Protein AF-A0A3S3S6S5-F1 (afdb_monomer_lite)

Sequence (126 aa):
MTDMPATGPKQPSSILGLSTDELAGLSSDELTNNSVAIKMLLHYYRQLHDENSALKNDNNTLKTYVDAYERKKNNSTVGAVMLAVSNVSIGFGVNLLTSGTSWPGVASLVSGIALAVAGIAITFRR

Organism: NCBI:txid2499835

Secondary structure (DSSP, 8-state):
--PPPPPPPPP---SSSS-HHHHTT--HHHHTT-HHHHHHHHHHHHHHHHHHHHHHHHHHHHHHHHHHHHHHHHHHHHHHHHHHHHHHHHHHHHHHHHTT-HHHHHHHHHHHHHHHHHHHHHHH--

pLDDT: mean 76.36, std 17.59, range [38.47, 93.94]

Structure (mmCIF, N/CA/C/O backbone):
data_AF-A0A3S3S6S5-F1
#
_entry.id   AF-A0A3S3S6S5-F1
#
loop_
_atom_site.group_PDB
_atom_site.id
_atom_site.type_symbol
_atom_site.label_atom_id
_atom_site.label_alt_id
_atom_site.label_comp_id
_atom_site.label_asym_id
_atom_site.label_entity_id
_atom_site.label_seq_id
_atom_site.pdbx_PDB_ins_code
_atom_site.Cartn_x
_atom_site.Cartn_y
_atom_site.Cartn_z
_atom_site.occupancy
_atom_site.B_iso_or_equiv
_atom_site.auth_seq_id
_atom_site.auth_comp_id
_atom_site.auth_asym_id
_atom_site.auth_atom_id
_atom_site.pdbx_PDB_model_num
ATOM 1 N N . MET A 1 1 ? -18.237 54.338 27.184 1.00 42.19 1 MET A N 1
ATOM 2 C CA . MET A 1 1 ? -19.490 53.638 27.531 1.00 42.19 1 MET A CA 1
ATOM 3 C C . MET A 1 1 ? -19.878 52.815 26.320 1.00 42.19 1 MET A C 1
ATOM 5 O O . MET A 1 1 ? -20.390 53.362 25.359 1.00 42.19 1 MET A O 1
ATOM 9 N N . THR A 1 2 ? -19.462 51.553 26.303 1.00 42.12 2 THR A N 1
ATOM 10 C CA . THR A 1 2 ? -19.711 50.597 25.217 1.00 42.12 2 THR A CA 1
ATOM 11 C C . THR A 1 2 ? -20.706 49.573 25.735 1.00 42.12 2 THR A C 1
ATOM 13 O O . THR A 1 2 ? -20.342 48.745 26.569 1.00 42.12 2 THR A O 1
ATOM 16 N N . ASP A 1 3 ? -21.949 49.680 25.273 1.00 40.94 3 ASP A N 1
ATOM 17 C CA . ASP A 1 3 ? -23.019 48.726 25.546 1.00 40.94 3 ASP A CA 1
ATOM 18 C C . ASP A 1 3 ? -22.751 47.412 24.801 1.00 40.94 3 ASP A C 1
ATOM 20 O O . ASP A 1 3 ? -22.609 47.379 23.577 1.00 40.94 3 ASP A O 1
ATOM 24 N N . MET A 1 4 ? -22.660 46.319 25.558 1.00 52.34 4 MET A N 1
ATOM 25 C CA . MET A 1 4 ? -22.695 44.955 25.036 1.00 52.34 4 MET A CA 1
ATOM 26 C C . MET A 1 4 ? -24.154 44.561 24.747 1.00 52.34 4 MET A C 1
ATOM 28 O O . MET A 1 4 ? -25.012 44.783 25.603 1.00 52.34 4 MET A O 1
ATOM 32 N N . PRO A 1 5 ? -24.467 43.930 23.601 1.00 45.03 5 PRO A N 1
ATOM 33 C CA . PRO A 1 5 ? -25.793 43.376 23.369 1.00 45.03 5 PRO A CA 1
ATOM 34 C C . PRO A 1 5 ? -26.021 42.153 24.267 1.00 45.03 5 PRO A C 1
ATOM 36 O O . PRO A 1 5 ? -25.208 41.228 24.314 1.00 45.03 5 PRO A O 1
ATOM 39 N N . ALA A 1 6 ? -27.147 42.176 24.981 1.00 44.34 6 ALA A N 1
ATOM 40 C CA . ALA A 1 6 ? -27.618 41.117 25.858 1.00 44.34 6 ALA A CA 1
ATOM 41 C C . ALA A 1 6 ? -27.639 39.763 25.132 1.00 44.34 6 ALA A C 1
ATOM 43 O O . ALA A 1 6 ? -28.277 39.595 24.092 1.00 44.34 6 ALA A O 1
ATOM 44 N N . THR A 1 7 ? -26.937 38.788 25.703 1.00 46.16 7 THR A N 1
ATOM 45 C CA . THR A 1 7 ? -26.991 37.386 25.294 1.00 46.16 7 THR A CA 1
ATOM 46 C C . THR A 1 7 ? -28.434 36.891 25.385 1.00 46.16 7 THR A C 1
ATOM 48 O O . THR A 1 7 ? -29.018 36.899 26.470 1.00 46.16 7 THR A O 1
ATOM 51 N N . GLY A 1 8 ? -28.998 36.476 24.247 1.00 39.25 8 GLY A N 1
ATOM 52 C CA . GLY A 1 8 ? -30.326 35.869 24.156 1.00 39.25 8 GLY A CA 1
ATOM 53 C C . GLY A 1 8 ? -30.483 34.629 25.052 1.00 39.25 8 GLY A C 1
ATOM 54 O O . GLY A 1 8 ? -29.488 34.076 25.533 1.00 39.25 8 GLY A O 1
ATOM 55 N N . PRO A 1 9 ? -31.728 34.192 25.307 1.00 39.38 9 PRO A N 1
ATOM 56 C CA . PRO A 1 9 ? -32.017 33.138 26.270 1.00 39.38 9 PRO A CA 1
ATOM 57 C C . PRO A 1 9 ? -31.303 31.838 25.878 1.00 39.38 9 PRO A C 1
ATOM 59 O O . PRO A 1 9 ? -31.517 31.297 24.792 1.00 39.38 9 PRO A O 1
ATOM 62 N N . LYS A 1 10 ? -30.436 31.349 26.776 1.00 46.62 10 LYS A N 1
ATOM 63 C CA . LYS A 1 10 ? -29.796 30.032 26.680 1.00 46.62 10 LYS A CA 1
ATOM 64 C C . LYS A 1 10 ? -30.891 28.974 26.557 1.00 46.62 10 LYS A C 1
ATOM 66 O O . LYS A 1 10 ? -31.690 28.809 27.475 1.00 46.62 10 LYS A O 1
ATOM 71 N N . GLN A 1 11 ? -30.917 28.278 25.423 1.00 44.06 11 GLN A N 1
ATOM 72 C CA . GLN A 1 11 ? -31.763 27.105 25.228 1.00 44.06 11 GLN A CA 1
ATOM 73 C C . GLN A 1 11 ? -31.489 26.097 26.355 1.00 44.06 11 GLN A C 1
ATOM 75 O O . GLN A 1 11 ? -30.324 25.750 26.572 1.00 44.06 11 GLN A O 1
ATOM 80 N N . PRO A 1 12 ? -32.520 25.628 27.076 1.00 46.69 12 PRO A N 1
ATOM 81 C CA . PRO A 1 12 ? -32.344 24.594 28.078 1.00 46.69 12 PRO A CA 1
ATOM 82 C C . PRO A 1 12 ? -31.943 23.307 27.358 1.00 46.69 12 PRO A C 1
ATOM 84 O O . PRO A 1 12 ? -32.706 22.748 26.569 1.00 46.69 12 PRO A O 1
ATOM 87 N N . SER A 1 13 ? -30.714 22.856 27.595 1.00 47.41 13 SER A N 1
ATOM 88 C CA . SER A 1 13 ? -30.210 21.573 27.120 1.00 47.41 13 SER A CA 1
ATOM 89 C C . SER A 1 13 ? -30.976 20.457 27.827 1.00 47.41 13 SER A C 1
ATOM 91 O O . SER A 1 13 ? -30.622 20.032 28.925 1.00 47.41 13 SER A O 1
ATOM 93 N N . SER A 1 14 ? -32.072 20.033 27.205 1.00 38.47 14 SER A N 1
ATOM 94 C CA . SER A 1 14 ? -3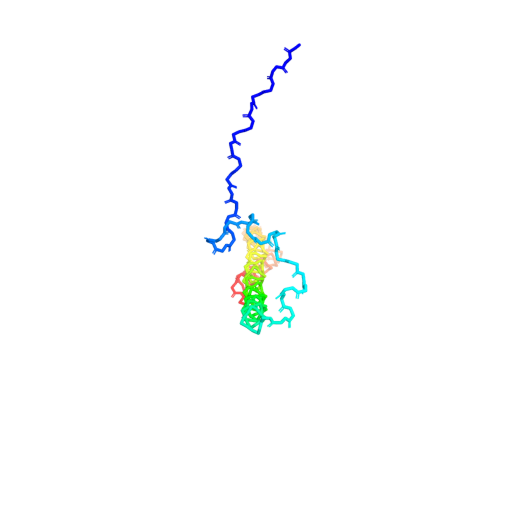2.884 18.903 27.633 1.00 38.47 14 SER A CA 1
ATOM 95 C C . SER A 1 14 ? -32.116 17.617 27.348 1.00 38.47 14 SER A C 1
ATOM 97 O O . SER A 1 14 ? -31.889 17.277 26.190 1.00 38.47 14 SER A O 1
ATOM 99 N N . ILE A 1 15 ? -31.679 16.922 28.398 1.00 51.94 15 ILE A N 1
ATOM 100 C CA . ILE A 1 15 ? -30.990 15.632 28.251 1.00 51.94 15 ILE A CA 1
ATOM 101 C C . ILE A 1 15 ? -31.975 14.454 28.331 1.00 51.94 15 ILE A C 1
ATOM 103 O O . ILE A 1 15 ? -31.625 13.365 27.895 1.00 51.94 15 ILE A O 1
ATOM 107 N N . LEU A 1 16 ? -33.222 14.646 28.791 1.00 56.38 16 LEU A N 1
ATOM 108 C CA . LEU A 1 16 ? -34.183 13.541 28.973 1.00 56.38 16 LEU A CA 1
ATOM 109 C C . LEU A 1 16 ? -35.674 13.918 28.823 1.00 56.38 16 LEU A C 1
ATOM 111 O O . LEU A 1 16 ? -36.534 13.187 29.304 1.00 56.38 16 LEU A O 1
ATOM 115 N N . GLY A 1 17 ? -36.034 15.063 28.229 1.00 46.94 17 GLY A N 1
ATOM 116 C CA . GLY A 1 17 ? -37.439 15.518 28.229 1.00 46.94 17 GLY A CA 1
ATOM 117 C C . GLY A 1 17 ? -37.972 15.910 29.618 1.00 46.94 17 GLY A C 1
ATOM 118 O O . GLY A 1 17 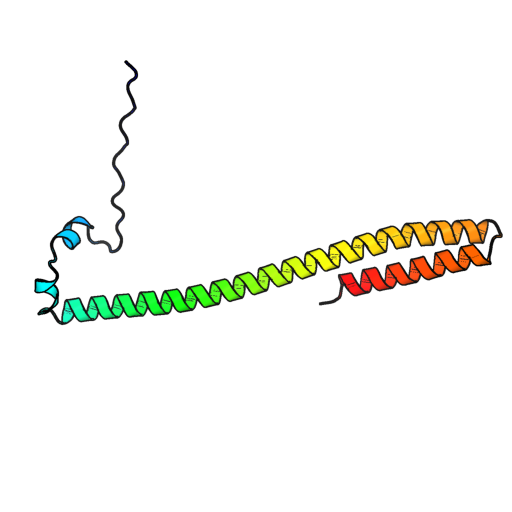? -39.120 16.322 29.743 1.00 46.94 17 GLY A O 1
ATOM 119 N N . LEU A 1 18 ? -37.118 15.842 30.640 1.00 55.12 18 LEU A N 1
ATOM 120 C CA . LEU A 1 18 ? -37.296 16.446 31.952 1.00 55.12 18 LEU A CA 1
ATOM 121 C C . LEU A 1 18 ? -36.339 17.632 32.054 1.00 55.12 18 LEU A C 1
ATOM 123 O O . LEU A 1 18 ? -35.179 17.558 31.629 1.00 55.12 18 LEU A O 1
ATOM 127 N N . SER A 1 19 ? -36.847 18.747 32.567 1.00 40.38 19 SER A N 1
ATOM 128 C CA . SER A 1 19 ? -36.064 19.945 32.851 1.00 40.38 19 SER A CA 1
ATOM 129 C C . SER A 1 19 ? -34.956 19.602 33.843 1.00 40.38 19 SER A C 1
ATOM 131 O O . SER A 1 19 ? -35.213 19.046 34.907 1.00 40.38 19 SER A O 1
ATOM 133 N N . THR A 1 20 ? -33.716 19.962 33.512 1.00 52.72 20 THR A N 1
ATOM 134 C CA . THR A 1 20 ? -32.531 19.792 34.370 1.00 52.72 20 THR A CA 1
ATOM 135 C C . THR A 1 20 ? -32.685 20.421 35.761 1.00 52.72 20 THR A C 1
ATOM 137 O O . THR A 1 20 ? -31.969 20.032 36.678 1.00 52.72 20 THR A O 1
ATOM 140 N N . ASP A 1 21 ? -33.648 21.331 35.932 1.00 48.00 21 ASP A N 1
ATOM 141 C CA . ASP A 1 21 ? -34.027 21.924 37.217 1.00 48.00 21 ASP A CA 1
ATOM 142 C C . ASP A 1 21 ? -34.706 20.932 38.188 1.00 48.00 21 ASP A C 1
ATOM 144 O O . ASP A 1 21 ? -34.595 21.113 39.397 1.00 48.00 21 ASP A O 1
ATOM 148 N N . GLU A 1 22 ? -35.339 19.848 37.714 1.00 51.31 22 GLU A N 1
ATOM 149 C CA . GLU A 1 22 ? -35.929 18.811 38.589 1.00 51.31 22 GLU A CA 1
ATOM 150 C C . GLU A 1 22 ? -34.900 17.780 39.085 1.00 51.31 22 GLU A C 1
ATOM 152 O O . GLU A 1 22 ? -35.086 17.177 40.141 1.00 51.31 22 GLU A O 1
ATOM 157 N N . LEU A 1 23 ? -33.784 17.587 38.371 1.00 50.47 23 LEU A N 1
ATOM 158 C CA . LEU A 1 23 ? -32.722 16.662 38.797 1.00 50.47 23 LEU A CA 1
ATOM 159 C C . LEU A 1 23 ? -31.802 17.250 39.874 1.00 50.47 23 LEU A C 1
ATOM 161 O O . LEU A 1 23 ? -31.161 16.494 40.600 1.00 50.47 23 LEU A O 1
ATOM 165 N N . ALA A 1 24 ? -31.747 18.578 40.008 1.00 50.69 24 ALA A N 1
ATOM 166 C CA . ALA A 1 24 ? -30.957 19.248 41.041 1.00 50.69 24 ALA A CA 1
ATOM 167 C C . ALA A 1 24 ? -31.541 19.083 42.462 1.00 50.69 24 ALA A C 1
ATOM 169 O O . ALA A 1 24 ? -30.859 19.396 43.437 1.00 50.69 24 ALA A O 1
ATOM 170 N N . GLY A 1 25 ? -32.783 18.592 42.583 1.00 47.16 25 GLY A N 1
ATOM 171 C CA . GLY A 1 25 ? -33.478 18.379 43.858 1.00 47.16 25 GLY A CA 1
ATOM 172 C C . GLY A 1 25 ? -33.343 16.976 44.465 1.00 47.16 25 GLY A C 1
ATOM 173 O O . GLY A 1 25 ? -33.699 16.799 45.624 1.00 47.16 25 GLY A O 1
ATOM 174 N N . LEU A 1 26 ? -32.827 15.985 43.728 1.00 53.44 26 LEU A N 1
ATOM 175 C CA . LEU A 1 26 ? -32.706 14.605 44.215 1.00 53.44 26 LEU A CA 1
ATOM 176 C C . LEU A 1 26 ? -31.408 14.426 45.014 1.00 53.44 26 LEU A C 1
ATOM 178 O O . LEU A 1 26 ? -30.326 14.267 44.448 1.00 53.44 26 LEU A O 1
ATOM 182 N N . SER A 1 27 ? -31.512 14.447 46.345 1.00 51.84 27 SER A N 1
ATOM 183 C CA . SER A 1 27 ? -30.386 14.110 47.224 1.00 51.84 27 SER A CA 1
ATOM 184 C C . SER A 1 27 ? -30.054 12.612 47.129 1.00 51.84 27 SER A C 1
ATOM 186 O O . SER A 1 27 ? -30.939 11.776 46.924 1.00 51.84 27 SER A O 1
ATOM 188 N N . SER A 1 28 ? -28.781 12.239 47.299 1.00 55.72 28 SER A N 1
ATOM 189 C CA . SER A 1 28 ? -28.328 10.837 47.240 1.00 55.72 28 SER A CA 1
ATOM 190 C C . SER A 1 28 ? -29.040 9.907 48.235 1.00 55.72 28 SER A C 1
ATOM 192 O O . SER A 1 28 ? -29.067 8.697 48.015 1.00 55.72 28 SER A O 1
ATOM 194 N N . ASP A 1 29 ? -29.638 10.465 49.293 1.00 56.00 29 ASP A N 1
ATOM 195 C CA . ASP A 1 29 ? -30.367 9.732 50.335 1.00 56.00 29 ASP A CA 1
ATOM 196 C C . ASP A 1 29 ? -31.817 9.374 49.953 1.00 56.00 29 ASP A C 1
ATOM 198 O O . ASP A 1 29 ? -32.369 8.416 50.490 1.00 56.00 29 ASP A O 1
ATOM 202 N N . GLU A 1 30 ? -32.444 10.063 48.992 1.00 54.78 30 GLU A N 1
ATOM 203 C CA . GLU A 1 30 ? -33.775 9.677 48.473 1.00 54.78 30 GLU A CA 1
ATOM 204 C C . GLU A 1 30 ? -33.689 8.558 47.422 1.00 54.78 30 GLU A C 1
ATOM 206 O O . GLU A 1 30 ? -34.646 7.815 47.183 1.00 54.78 30 GLU A O 1
ATOM 211 N N . LEU A 1 31 ? -32.512 8.399 46.817 1.00 56.50 31 LEU A N 1
ATOM 212 C CA . LEU A 1 31 ? -32.215 7.365 45.831 1.00 56.50 31 LEU A CA 1
ATOM 213 C C . LEU A 1 31 ? -31.985 5.989 46.466 1.00 56.50 31 LEU A C 1
ATOM 215 O O . LEU A 1 31 ? -32.371 4.988 45.869 1.00 56.50 31 LEU A O 1
ATOM 219 N N . THR A 1 32 ? -31.411 5.908 47.670 1.00 58.38 32 THR A N 1
ATOM 220 C CA . THR A 1 32 ? -31.045 4.635 48.329 1.00 58.38 32 THR A CA 1
ATOM 221 C C . THR A 1 32 ? -32.243 3.777 48.743 1.00 58.38 32 THR A C 1
ATOM 223 O O . THR A 1 32 ? -32.109 2.556 48.811 1.00 58.38 32 THR A O 1
ATOM 226 N N . ASN A 1 33 ? -33.425 4.371 48.938 1.00 60.44 33 ASN A N 1
ATOM 227 C CA . ASN A 1 33 ? -34.664 3.648 49.260 1.00 60.44 33 ASN A CA 1
ATOM 228 C C . ASN A 1 33 ? -35.626 3.476 48.069 1.00 60.44 33 ASN A C 1
ATOM 230 O O . ASN A 1 33 ? -36.674 2.845 48.214 1.00 60.44 33 ASN A O 1
ATOM 234 N N . ASN A 1 34 ? -35.288 3.987 46.880 1.00 65.44 34 ASN A N 1
ATOM 235 C CA . ASN A 1 34 ? -36.141 3.897 45.696 1.00 65.44 34 ASN A CA 1
ATOM 236 C C . ASN A 1 34 ? -35.557 2.916 44.669 1.00 65.44 34 ASN A C 1
ATOM 238 O O . ASN A 1 34 ? -34.806 3.280 43.761 1.00 65.44 34 ASN A O 1
ATOM 242 N N . SER A 1 35 ? -35.942 1.643 44.801 1.00 66.31 35 SER A N 1
ATOM 243 C CA . SER A 1 35 ? -35.466 0.555 43.934 1.00 66.31 35 SER A CA 1
ATOM 244 C C . SER A 1 35 ? -35.764 0.783 42.446 1.00 66.31 35 SER A C 1
ATOM 246 O O . SER A 1 35 ? -35.006 0.318 41.594 1.00 66.31 35 SER A O 1
ATOM 248 N N . VAL A 1 36 ? -36.826 1.527 42.118 1.00 76.50 36 VAL A N 1
ATOM 249 C CA . VAL A 1 36 ? -37.200 1.859 40.737 1.00 76.50 36 VAL A CA 1
ATOM 250 C C . VAL A 1 36 ? -36.230 2.885 40.155 1.00 76.50 36 VAL A C 1
ATOM 252 O O . VAL A 1 36 ? -35.721 2.677 39.054 1.00 76.50 36 VAL A O 1
ATOM 255 N N . ALA A 1 37 ? -35.907 3.942 40.905 1.00 72.00 37 ALA A N 1
ATOM 256 C CA . ALA A 1 37 ? -34.926 4.945 40.491 1.00 72.00 37 ALA A CA 1
ATOM 257 C C . ALA A 1 37 ? -33.518 4.338 40.347 1.00 72.00 37 ALA A C 1
ATOM 259 O O . ALA A 1 37 ? -32.847 4.576 39.342 1.00 72.00 37 ALA A O 1
ATOM 260 N N . ILE A 1 38 ? -33.110 3.469 41.282 1.00 75.56 38 ILE A N 1
ATOM 261 C CA . ILE A 1 38 ? -31.845 2.718 41.192 1.00 75.56 38 ILE A CA 1
ATOM 262 C C . ILE A 1 38 ? -31.827 1.836 39.938 1.00 75.56 38 ILE A C 1
ATOM 264 O O . ILE A 1 38 ? -30.837 1.824 39.209 1.00 75.56 38 ILE A O 1
ATOM 268 N N . LYS A 1 39 ? -32.915 1.113 39.642 1.00 77.44 39 LYS A N 1
ATOM 269 C CA . LYS A 1 39 ? -33.002 0.243 38.459 1.00 77.44 39 LYS A CA 1
ATOM 270 C C . LYS A 1 39 ? -32.948 1.036 37.152 1.00 77.44 39 LYS A C 1
ATOM 272 O O . LYS A 1 39 ? -32.303 0.585 36.208 1.00 77.44 39 LYS A O 1
ATOM 277 N N . MET A 1 40 ? -33.575 2.212 37.107 1.00 77.81 40 MET A N 1
ATOM 278 C CA . MET A 1 40 ? -33.493 3.129 35.966 1.00 77.81 40 MET A CA 1
ATOM 279 C C . MET A 1 40 ? -32.068 3.656 35.769 1.00 77.81 40 MET A C 1
ATOM 281 O O . MET A 1 40 ? -31.555 3.596 34.655 1.00 77.81 40 MET A O 1
ATOM 285 N N . LEU A 1 41 ? -31.386 4.086 36.836 1.00 79.00 41 LEU A N 1
ATOM 286 C CA . LEU A 1 41 ? -29.976 4.490 36.774 1.00 79.00 41 LEU A CA 1
ATOM 287 C C . LEU A 1 41 ? -29.065 3.352 36.309 1.00 79.00 41 LEU A C 1
ATOM 289 O O . LEU A 1 41 ? -28.181 3.571 35.484 1.00 79.00 41 LEU A O 1
ATOM 293 N N . LEU A 1 42 ? -29.295 2.129 36.791 1.00 80.81 42 LEU A N 1
ATOM 294 C CA . LEU A 1 42 ? -28.527 0.959 36.371 1.00 80.81 42 LEU A CA 1
ATOM 295 C C . LEU A 1 42 ? -28.756 0.634 34.890 1.00 80.81 42 LEU A C 1
ATOM 297 O O . LEU A 1 42 ? -27.817 0.266 34.184 1.00 80.81 42 LEU A O 1
ATOM 301 N N . HIS A 1 43 ? -29.998 0.776 34.419 1.00 82.06 43 HIS A N 1
ATOM 302 C CA . HIS A 1 43 ? -30.341 0.602 33.012 1.00 82.06 43 HIS A CA 1
ATOM 303 C C . HIS A 1 43 ? -29.638 1.648 32.143 1.00 82.06 43 HIS A C 1
ATOM 305 O O . HIS A 1 43 ? -28.992 1.269 31.171 1.00 82.06 43 HIS A O 1
ATOM 311 N N . TYR A 1 44 ? -29.658 2.924 32.541 1.00 78.88 44 TYR A N 1
ATOM 312 C CA . TYR A 1 44 ? -28.934 3.991 31.844 1.00 78.88 44 TYR A CA 1
ATOM 313 C C . TYR A 1 44 ? -27.424 3.783 31.849 1.00 78.88 44 TYR A C 1
ATOM 315 O O . TYR A 1 44 ? -26.782 3.953 30.818 1.00 78.88 44 TYR A O 1
ATOM 323 N N . TYR A 1 45 ? -26.843 3.379 32.980 1.00 83.25 45 TYR A N 1
ATOM 324 C CA . TYR A 1 45 ? -25.420 3.061 33.050 1.00 83.25 45 TYR A CA 1
ATOM 325 C C . TYR A 1 45 ? -25.058 1.935 32.078 1.00 83.25 45 TYR A C 1
ATOM 327 O O . TYR A 1 45 ? -24.073 2.035 31.349 1.00 83.25 45 TYR A O 1
ATOM 335 N N . ARG A 1 46 ? -25.875 0.877 32.031 1.00 82.81 46 ARG A N 1
ATOM 336 C CA . ARG A 1 46 ? -25.661 -0.245 31.116 1.00 82.81 46 ARG A CA 1
ATOM 337 C C . ARG A 1 46 ? -25.829 0.174 29.658 1.00 82.81 46 ARG A C 1
ATOM 339 O O . ARG A 1 46 ? -24.980 -0.168 28.847 1.00 82.81 46 ARG A O 1
ATOM 346 N N . GLN A 1 47 ? -26.845 0.977 29.352 1.00 86.50 47 GLN A N 1
ATOM 347 C CA . GLN A 1 47 ? -27.044 1.543 28.021 1.00 86.50 47 GLN A CA 1
ATOM 348 C C . GLN A 1 47 ? -25.839 2.391 27.590 1.00 86.50 47 GLN A C 1
ATOM 350 O O . GLN A 1 47 ? -25.277 2.148 26.529 1.00 86.50 47 GLN A O 1
ATOM 355 N N . LEU A 1 48 ? -25.376 3.319 28.431 1.00 83.38 48 LEU A N 1
ATOM 356 C CA . LEU A 1 48 ? -24.203 4.156 28.150 1.00 83.38 48 LEU A CA 1
ATOM 357 C C . LEU A 1 48 ? -22.916 3.337 28.001 1.00 83.38 48 LEU A C 1
ATOM 359 O O . LEU A 1 48 ? -22.027 3.705 27.230 1.00 83.38 48 LEU A O 1
ATOM 363 N N . HIS A 1 49 ? -22.784 2.244 28.748 1.00 90.06 49 HIS A N 1
ATOM 364 C CA . HIS A 1 49 ? -21.651 1.331 28.638 1.00 90.06 49 HIS A CA 1
ATOM 365 C C . HIS A 1 49 ? -21.678 0.548 27.314 1.00 90.06 49 HIS A C 1
ATOM 367 O O . HIS A 1 49 ? -20.645 0.412 26.646 1.00 90.06 49 HIS A O 1
ATOM 373 N N . ASP A 1 50 ? -22.850 0.059 26.920 1.00 88.12 50 ASP A N 1
ATOM 374 C CA . ASP A 1 50 ? -23.051 -0.672 25.671 1.00 88.12 50 ASP A CA 1
ATOM 375 C C . ASP A 1 50 ? -22.864 0.263 24.462 1.00 88.12 50 ASP A C 1
ATOM 377 O O . ASP A 1 50 ? -22.135 -0.077 23.529 1.00 88.12 50 ASP A O 1
ATOM 381 N N . GLU A 1 51 ? -23.388 1.491 24.525 1.00 86.19 51 GLU A N 1
ATOM 382 C CA . GLU A 1 51 ? -23.159 2.547 23.530 1.00 86.19 51 GLU A CA 1
ATOM 383 C C . GLU A 1 51 ? -21.678 2.929 23.431 1.00 86.19 51 GLU A C 1
ATOM 385 O O . GLU A 1 51 ? -21.140 3.013 22.330 1.00 86.19 51 GLU A O 1
ATOM 390 N N . ASN A 1 52 ? -20.967 3.089 24.554 1.00 81.75 52 ASN A N 1
ATOM 391 C CA . ASN A 1 52 ? -19.518 3.331 24.533 1.00 81.75 52 ASN A CA 1
ATOM 392 C C . ASN A 1 52 ? -18.742 2.179 23.884 1.00 81.75 52 ASN A C 1
ATOM 394 O O . ASN A 1 52 ? -17.738 2.407 23.205 1.00 81.75 52 ASN A O 1
ATOM 398 N N . SER A 1 53 ? -19.180 0.941 24.103 1.00 89.25 53 SER A N 1
ATOM 399 C CA . SER A 1 53 ? -18.558 -0.238 23.498 1.00 89.25 53 SER A CA 1
ATOM 400 C C . SER A 1 53 ? -18.802 -0.279 21.988 1.00 89.25 53 SER A C 1
ATOM 402 O O . SER A 1 53 ? -17.863 -0.527 21.229 1.00 89.25 53 SER A O 1
ATOM 404 N N . ALA A 1 54 ? -20.019 0.047 21.545 1.00 87.94 54 ALA A N 1
ATOM 405 C CA . ALA A 1 54 ? -20.356 0.195 20.132 1.00 87.94 54 ALA A CA 1
ATOM 406 C C . ALA A 1 54 ? -19.539 1.320 19.473 1.00 87.94 54 ALA A C 1
ATOM 408 O O . ALA A 1 54 ? -18.848 1.083 18.485 1.00 87.94 54 ALA A O 1
ATOM 409 N N . LEU A 1 55 ? -19.497 2.505 20.090 1.00 84.00 55 LEU A N 1
ATOM 410 C CA . LEU A 1 55 ? -18.723 3.658 19.619 1.00 84.00 55 LEU A CA 1
ATOM 411 C C . LEU A 1 55 ? -17.228 3.349 19.491 1.00 84.00 55 LEU A C 1
ATOM 413 O O . LEU A 1 55 ? -16.591 3.777 18.530 1.00 84.00 55 LEU A O 1
ATOM 417 N N . LYS A 1 56 ? -16.641 2.595 20.429 1.00 88.00 56 LYS A N 1
ATOM 418 C CA . LYS A 1 56 ? -15.240 2.151 20.322 1.00 88.00 56 LYS A CA 1
ATOM 419 C C . LYS A 1 56 ? -15.017 1.245 19.114 1.00 88.00 56 LYS A C 1
ATOM 421 O O . LYS A 1 56 ? -13.993 1.384 18.442 1.00 88.00 56 LYS A O 1
ATOM 426 N N . ASN A 1 57 ? -15.949 0.336 18.840 1.00 88.88 57 ASN A N 1
ATOM 427 C CA . ASN A 1 57 ? -15.867 -0.551 17.685 1.00 88.88 57 ASN A CA 1
ATOM 428 C C . ASN A 1 57 ? -15.998 0.223 16.365 1.00 88.88 57 ASN A C 1
ATOM 430 O O . ASN A 1 57 ? -15.205 0.020 15.441 1.00 88.88 57 ASN A O 1
ATOM 434 N N . ASP A 1 58 ? -16.926 1.176 16.308 1.00 85.44 58 ASP A N 1
ATOM 435 C CA . ASP A 1 58 ? -17.094 2.057 15.154 1.00 85.44 58 ASP A CA 1
ATOM 436 C C . ASP A 1 58 ? -15.829 2.879 14.916 1.00 85.44 58 ASP A C 1
ATOM 438 O O . ASP A 1 58 ? -15.317 2.933 13.801 1.00 85.44 58 ASP A O 1
ATOM 442 N N . ASN A 1 59 ? -15.237 3.441 15.970 1.00 80.19 59 ASN A N 1
ATOM 443 C CA . ASN A 1 59 ? -13.999 4.211 15.864 1.00 80.19 59 ASN A CA 1
ATOM 444 C C . ASN A 1 59 ? -12.828 3.352 15.351 1.00 80.19 59 ASN A C 1
ATOM 446 O O . ASN A 1 59 ? -12.055 3.793 14.502 1.00 80.19 59 ASN A O 1
ATOM 450 N N . ASN A 1 60 ? -12.714 2.101 15.810 1.00 88.38 60 ASN A N 1
ATOM 451 C CA . ASN A 1 60 ? -11.711 1.159 15.305 1.00 88.38 60 ASN A CA 1
ATOM 452 C C . ASN A 1 60 ? -11.927 0.823 13.818 1.00 88.38 60 ASN A C 1
ATOM 454 O O . ASN A 1 60 ? -10.981 0.756 13.028 1.00 88.38 60 ASN A O 1
ATOM 458 N N . THR A 1 61 ? -13.186 0.674 13.421 1.00 85.00 61 THR A N 1
ATOM 459 C CA . THR A 1 61 ? -13.580 0.437 12.032 1.00 85.00 61 THR A CA 1
ATOM 460 C C . THR A 1 61 ? -13.249 1.645 11.151 1.00 85.00 61 THR A C 1
ATOM 462 O O . THR A 1 61 ? -12.622 1.492 10.103 1.00 85.00 61 THR A O 1
ATOM 465 N N . LEU A 1 62 ? -13.577 2.862 11.597 1.00 82.94 62 LEU A N 1
ATOM 466 C CA . LEU A 1 62 ? -13.235 4.102 10.895 1.00 82.94 62 LEU A CA 1
ATOM 467 C C . LEU A 1 62 ? -11.721 4.272 10.748 1.00 82.94 62 LEU A C 1
ATOM 469 O O . LEU A 1 62 ? -11.259 4.598 9.657 1.00 82.94 62 LEU A O 1
ATOM 473 N N . LYS A 1 63 ? 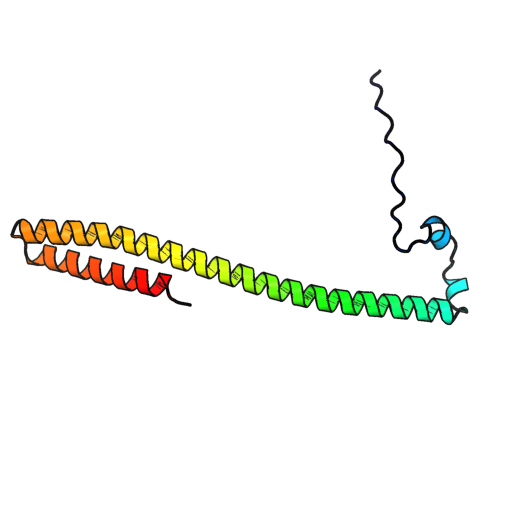-10.939 4.005 11.801 1.00 82.31 63 LYS A N 1
ATOM 474 C CA . LYS A 1 63 ? -9.470 4.025 11.723 1.00 82.31 63 LYS A CA 1
ATOM 475 C C . LYS A 1 63 ? -8.940 3.042 10.686 1.00 82.31 63 LYS A C 1
ATOM 477 O O . LYS A 1 63 ? -8.107 3.416 9.872 1.00 82.31 63 LYS A O 1
ATOM 482 N N . THR A 1 64 ? -9.487 1.828 10.648 1.00 82.94 64 THR A N 1
ATOM 483 C CA . THR A 1 64 ? -9.111 0.818 9.647 1.00 82.94 64 THR A CA 1
ATOM 484 C C . THR A 1 64 ? -9.377 1.310 8.222 1.00 82.94 64 THR A C 1
ATOM 486 O O . THR A 1 64 ? -8.545 1.113 7.334 1.00 82.94 64 THR A O 1
ATOM 489 N N . TYR A 1 65 ? -10.503 1.993 7.989 1.00 77.31 65 TYR A N 1
ATOM 490 C CA . TYR A 1 65 ? -10.784 2.597 6.688 1.00 77.31 65 TYR A CA 1
ATOM 491 C C . TYR A 1 65 ? -9.810 3.728 6.356 1.00 77.31 65 TYR A C 1
ATOM 493 O O . TYR A 1 65 ? -9.269 3.737 5.251 1.00 77.31 65 TYR A O 1
ATOM 501 N N . VAL A 1 66 ? -9.557 4.653 7.285 1.00 86.44 66 VAL A N 1
ATOM 502 C CA . VAL A 1 66 ? -8.614 5.766 7.079 1.00 86.44 66 VAL A CA 1
ATOM 503 C C . VAL A 1 66 ? -7.219 5.241 6.746 1.00 86.44 66 VAL A C 1
ATOM 505 O O . VAL A 1 66 ? -6.658 5.646 5.730 1.00 86.44 66 VAL A O 1
ATOM 508 N N . ASP A 1 67 ? -6.710 4.275 7.509 1.00 83.81 67 ASP A N 1
ATOM 509 C CA . ASP A 1 67 ? -5.399 3.665 7.274 1.00 83.81 67 ASP A CA 1
ATOM 510 C C . ASP A 1 67 ? -5.333 2.972 5.904 1.00 83.81 67 ASP A C 1
ATOM 512 O O . ASP A 1 67 ? -4.335 3.078 5.184 1.00 83.81 67 ASP A O 1
ATOM 516 N N . ALA A 1 68 ? -6.402 2.279 5.497 1.00 77.62 68 ALA A N 1
ATOM 517 C CA . ALA A 1 68 ? -6.487 1.661 4.176 1.00 77.62 68 ALA A CA 1
ATOM 518 C C . ALA A 1 68 ? -6.486 2.709 3.048 1.00 77.62 68 ALA A C 1
ATOM 520 O O . ALA A 1 68 ? -5.802 2.531 2.033 1.00 77.62 68 ALA A O 1
ATOM 521 N N . TYR A 1 69 ? -7.206 3.821 3.222 1.00 79.12 69 TYR A N 1
ATOM 522 C CA . TYR A 1 69 ? -7.200 4.939 2.276 1.00 79.12 69 TYR A CA 1
ATOM 523 C C . TYR A 1 69 ? -5.832 5.617 2.199 1.00 79.12 69 TYR A C 1
ATOM 525 O O . TYR A 1 69 ? -5.363 5.915 1.098 1.00 79.12 69 TYR A O 1
ATOM 533 N N . GLU A 1 70 ? -5.171 5.832 3.332 1.00 81.75 70 GLU A N 1
ATOM 534 C CA . GLU A 1 70 ? -3.854 6.461 3.394 1.00 81.75 70 GLU A CA 1
ATOM 535 C C . GLU A 1 70 ? -2.782 5.582 2.741 1.00 81.75 70 GLU A C 1
ATOM 537 O O . GLU A 1 70 ? -2.017 6.061 1.900 1.00 81.75 70 GLU A O 1
ATOM 542 N N . ARG A 1 71 ? -2.796 4.268 3.002 1.00 77.81 71 ARG A N 1
ATOM 543 C CA . ARG A 1 71 ? -1.938 3.300 2.297 1.00 77.81 71 ARG A CA 1
ATOM 544 C C . ARG A 1 71 ? -2.175 3.321 0.793 1.00 77.81 71 ARG A C 1
ATOM 546 O O . ARG A 1 71 ? -1.215 3.370 0.025 1.00 77.81 71 ARG A O 1
ATOM 553 N N . LYS A 1 72 ? -3.436 3.339 0.355 1.00 78.75 72 LYS A N 1
ATOM 554 C CA . LYS A 1 72 ? -3.780 3.395 -1.073 1.00 78.75 72 LYS A CA 1
ATOM 555 C C . LYS A 1 72 ? -3.305 4.698 -1.721 1.00 78.75 72 LYS A C 1
ATOM 557 O O . LYS A 1 72 ? -2.771 4.668 -2.830 1.00 78.75 72 LYS A O 1
ATOM 562 N N . LYS A 1 73 ? -3.446 5.830 -1.026 1.00 82.88 73 LYS A N 1
ATOM 563 C CA . LYS A 1 73 ? -2.956 7.139 -1.479 1.00 82.88 73 LYS A CA 1
ATOM 564 C C . LYS A 1 73 ? -1.431 7.151 -1.606 1.00 82.88 73 LYS A C 1
ATOM 566 O O . LYS A 1 73 ? -0.919 7.588 -2.638 1.00 82.88 73 LYS A O 1
ATOM 571 N N . ASN A 1 74 ? -0.709 6.640 -0.610 1.00 82.31 74 ASN A N 1
ATOM 572 C CA . ASN A 1 74 ? 0.751 6.563 -0.651 1.00 82.31 74 ASN A CA 1
ATOM 573 C C . ASN A 1 74 ? 1.241 5.635 -1.768 1.00 82.31 74 ASN A C 1
ATOM 575 O O . ASN A 1 74 ? 2.081 6.053 -2.563 1.00 82.31 74 ASN A O 1
ATOM 579 N N . ASN A 1 75 ? 0.667 4.437 -1.908 1.00 83.31 75 ASN A N 1
ATOM 580 C CA . ASN A 1 75 ? 1.013 3.507 -2.989 1.00 83.31 75 ASN A CA 1
ATOM 581 C C . ASN A 1 75 ? 0.771 4.128 -4.371 1.00 83.31 75 ASN A C 1
ATOM 583 O O . ASN A 1 75 ? 1.632 4.044 -5.246 1.00 83.31 75 ASN A O 1
ATOM 587 N N . SER A 1 76 ? -0.360 4.815 -4.556 1.00 87.31 76 SER A N 1
ATOM 588 C CA . SER A 1 76 ? -0.663 5.519 -5.806 1.00 87.31 76 SER A CA 1
ATOM 589 C C . SER A 1 76 ? 0.304 6.672 -6.081 1.00 87.31 76 SER A C 1
ATOM 591 O O . SER A 1 76 ? 0.650 6.911 -7.235 1.00 87.31 76 SER A O 1
ATOM 593 N N . THR A 1 77 ? 0.748 7.389 -5.047 1.00 88.50 77 THR A N 1
ATOM 594 C CA . THR A 1 77 ? 1.693 8.508 -5.190 1.00 88.50 77 THR A CA 1
ATOM 595 C C . THR A 1 77 ? 3.076 7.994 -5.584 1.00 88.50 77 THR A C 1
ATOM 597 O O . THR A 1 77 ? 3.668 8.483 -6.544 1.00 88.50 77 THR A O 1
ATOM 600 N N . VAL A 1 78 ? 3.569 6.958 -4.898 1.00 87.19 78 VAL A N 1
ATOM 601 C CA . VAL A 1 78 ? 4.842 6.296 -5.223 1.00 87.19 78 VAL A CA 1
ATOM 602 C C . VAL A 1 78 ? 4.806 5.714 -6.637 1.00 87.19 78 VAL A C 1
ATOM 604 O O . VAL A 1 78 ? 5.750 5.900 -7.404 1.00 87.19 78 VAL A O 1
ATOM 607 N N . GLY A 1 79 ? 3.700 5.067 -7.012 1.00 88.75 79 GLY A N 1
ATOM 608 C CA . GLY A 1 79 ? 3.508 4.529 -8.354 1.00 88.75 79 GLY A CA 1
ATOM 609 C C . GLY A 1 79 ? 3.507 5.605 -9.443 1.00 88.75 79 GLY A C 1
ATOM 610 O O . GLY A 1 79 ? 4.171 5.437 -10.465 1.00 88.75 79 GLY A O 1
ATOM 611 N N . ALA A 1 80 ? 2.845 6.741 -9.205 1.00 90.06 80 ALA A N 1
ATOM 612 C CA . ALA A 1 80 ? 2.843 7.873 -10.131 1.00 90.06 80 ALA A CA 1
ATOM 613 C C . ALA A 1 80 ? 4.244 8.480 -10.316 1.00 90.06 80 ALA A C 1
ATOM 615 O O . ALA A 1 80 ? 4.644 8.769 -11.444 1.00 90.06 80 ALA A O 1
ATOM 616 N N . VAL A 1 81 ? 5.017 8.623 -9.234 1.00 91.69 81 VAL A N 1
ATOM 617 C CA . VAL A 1 81 ? 6.409 9.099 -9.306 1.00 91.69 81 VAL A CA 1
ATOM 618 C C . VAL A 1 81 ? 7.279 8.118 -10.093 1.00 91.69 81 VAL A C 1
ATOM 620 O O . VAL A 1 81 ? 8.017 8.541 -10.981 1.00 91.69 81 VAL A O 1
ATOM 623 N N . MET A 1 82 ? 7.163 6.811 -9.836 1.00 90.62 82 MET A N 1
ATOM 624 C CA . MET A 1 82 ? 7.891 5.796 -10.609 1.00 90.62 82 MET A CA 1
ATOM 625 C C . MET A 1 82 ? 7.545 5.839 -12.099 1.00 90.62 82 MET A C 1
ATOM 627 O O . MET A 1 82 ? 8.447 5.763 -12.932 1.00 90.62 82 MET A O 1
ATOM 631 N N . LEU A 1 83 ? 6.267 6.008 -12.446 1.00 92.50 83 LEU A N 1
ATOM 632 C CA . LEU A 1 83 ? 5.825 6.151 -13.835 1.00 92.50 83 LEU A CA 1
ATOM 633 C C . LEU A 1 83 ? 6.382 7.419 -14.495 1.00 92.50 83 LEU A C 1
ATOM 635 O O . LEU A 1 83 ? 6.811 7.373 -15.647 1.00 92.50 83 LEU A O 1
ATOM 639 N N . ALA A 1 84 ? 6.433 8.537 -13.770 1.00 93.88 84 ALA A N 1
ATOM 640 C CA . ALA A 1 84 ? 7.025 9.770 -14.280 1.00 93.88 84 ALA A CA 1
ATOM 641 C C . ALA A 1 84 ? 8.524 9.597 -14.584 1.00 93.88 84 ALA A C 1
ATOM 643 O O . ALA A 1 84 ? 8.976 9.937 -15.678 1.00 93.88 84 ALA A O 1
ATOM 644 N N . VAL A 1 85 ? 9.284 9.007 -13.655 1.00 92.81 85 VAL A N 1
ATOM 645 C CA . VAL A 1 85 ? 10.721 8.729 -13.842 1.00 92.81 85 VAL A CA 1
ATOM 646 C C . VAL A 1 85 ? 10.946 7.725 -14.975 1.00 92.81 85 VAL A C 1
ATOM 648 O O . VAL A 1 85 ? 11.856 7.897 -15.788 1.00 92.81 85 VAL A O 1
ATOM 651 N N . SER A 1 86 ? 10.091 6.707 -15.072 1.00 93.56 86 SER A N 1
ATOM 652 C CA . SER A 1 86 ? 10.113 5.727 -16.155 1.00 93.56 86 SER A CA 1
ATOM 653 C C . SER A 1 86 ? 9.987 6.390 -17.527 1.00 93.56 86 SER A C 1
ATOM 655 O O . SER A 1 86 ? 10.832 6.156 -18.387 1.00 93.56 86 SER A O 1
ATOM 657 N N . ASN A 1 87 ? 9.003 7.274 -17.718 1.00 92.94 87 ASN A N 1
ATOM 658 C CA . ASN A 1 87 ? 8.795 7.959 -18.997 1.00 92.94 87 ASN A CA 1
ATOM 659 C C . ASN A 1 87 ? 10.014 8.788 -19.419 1.00 92.94 87 ASN A C 1
ATOM 661 O O . ASN A 1 87 ? 10.398 8.767 -20.589 1.00 92.94 87 ASN A O 1
ATOM 665 N N . VAL A 1 88 ? 10.657 9.473 -18.469 1.00 92.94 88 VAL A N 1
ATOM 666 C CA . VAL A 1 88 ? 11.899 10.218 -18.726 1.00 92.94 88 VAL A CA 1
ATOM 667 C C . VAL A 1 88 ? 13.013 9.268 -19.174 1.00 92.94 88 VAL A C 1
ATOM 669 O O . VAL A 1 88 ? 13.663 9.504 -20.191 1.00 92.94 88 VAL A O 1
ATOM 672 N N . SER A 1 89 ? 13.209 8.164 -18.455 1.00 92.00 89 SER A N 1
ATOM 673 C CA . SER A 1 89 ? 14.251 7.175 -18.747 1.00 92.00 89 SER A CA 1
ATOM 674 C C . SER A 1 89 ? 14.033 6.446 -20.081 1.00 92.00 89 SER A C 1
ATOM 676 O O . SER A 1 89 ? 14.985 6.263 -20.844 1.00 92.00 89 SER A O 1
ATOM 678 N N . ILE A 1 90 ? 12.787 6.103 -20.420 1.00 93.12 90 ILE A N 1
ATOM 679 C CA . ILE A 1 90 ? 12.423 5.545 -21.730 1.00 93.12 90 ILE A CA 1
ATOM 680 C C . ILE A 1 90 ? 12.705 6.573 -22.829 1.00 93.12 90 ILE A C 1
ATOM 682 O O . ILE A 1 90 ? 13.319 6.219 -23.832 1.00 93.12 90 ILE A O 1
ATOM 686 N N . GLY A 1 91 ? 12.335 7.842 -22.629 1.00 91.44 91 GLY A N 1
ATOM 687 C CA . GLY A 1 91 ? 12.617 8.923 -23.577 1.00 91.44 91 GLY A CA 1
ATOM 688 C C . GLY A 1 91 ? 14.112 9.071 -23.877 1.00 91.44 91 GLY A C 1
ATOM 689 O O . GLY A 1 91 ? 14.508 9.088 -25.043 1.00 91.44 91 GLY A O 1
ATOM 690 N N . PHE A 1 92 ? 14.958 9.086 -22.841 1.00 91.56 92 PHE A N 1
ATOM 691 C CA . PHE A 1 92 ? 16.416 9.078 -23.014 1.00 91.56 92 PHE A CA 1
ATOM 692 C C . PHE A 1 92 ? 16.921 7.807 -23.704 1.00 91.56 92 PHE A C 1
ATOM 694 O O . PHE A 1 92 ? 17.778 7.894 -24.581 1.00 91.56 92 PHE A O 1
ATOM 701 N N . GLY A 1 93 ? 16.385 6.640 -23.341 1.00 90.12 93 GLY A N 1
ATOM 702 C CA . GLY A 1 93 ? 16.770 5.358 -23.931 1.00 90.12 93 GLY A CA 1
ATOM 703 C C . GLY A 1 93 ? 16.489 5.302 -25.428 1.00 90.12 93 GLY A C 1
ATOM 704 O O . GLY A 1 93 ? 17.384 4.979 -26.205 1.00 90.12 93 GLY A O 1
ATOM 705 N N . VAL A 1 94 ? 15.284 5.700 -25.843 1.00 92.50 94 VAL A N 1
ATOM 706 C CA . VAL A 1 94 ? 14.908 5.794 -27.260 1.00 92.50 94 VAL A CA 1
ATOM 707 C C . VAL A 1 94 ? 15.813 6.785 -27.988 1.00 92.50 94 VAL A C 1
ATOM 709 O O . VAL A 1 94 ? 16.369 6.431 -29.023 1.00 92.50 94 VAL A O 1
ATOM 712 N N . ASN A 1 95 ? 16.031 7.978 -27.424 1.00 93.94 95 ASN A N 1
ATOM 713 C CA . ASN A 1 95 ? 16.865 9.006 -28.049 1.00 93.94 95 ASN A CA 1
ATOM 714 C C . ASN A 1 95 ? 18.315 8.530 -28.281 1.00 93.94 95 ASN A C 1
ATOM 716 O O . ASN A 1 95 ? 18.862 8.696 -29.371 1.00 93.94 95 ASN A O 1
ATOM 720 N N . LEU A 1 96 ? 18.922 7.878 -27.283 1.00 92.50 96 LEU A N 1
ATOM 721 C CA . LEU A 1 96 ? 20.289 7.348 -27.365 1.00 92.50 96 LEU A CA 1
ATOM 722 C C . LEU A 1 96 ? 20.416 6.162 -28.329 1.00 92.50 96 LEU A C 1
ATOM 724 O O . LEU A 1 96 ? 21.421 6.037 -29.031 1.00 92.50 96 LEU A O 1
ATOM 728 N N . LEU A 1 97 ? 19.397 5.301 -28.387 1.00 91.75 97 LEU A N 1
ATOM 729 C CA . LEU A 1 97 ? 19.332 4.216 -29.366 1.00 91.75 97 LEU A CA 1
ATOM 730 C C . LEU A 1 97 ? 19.268 4.769 -30.792 1.00 91.75 97 LEU A C 1
ATOM 732 O O . LEU A 1 97 ? 19.988 4.293 -31.668 1.00 91.75 97 LEU A O 1
ATOM 736 N N . THR A 1 98 ? 18.455 5.803 -31.020 1.00 91.00 98 THR A N 1
ATOM 737 C CA . THR A 1 98 ? 18.345 6.449 -32.334 1.00 91.00 98 THR A CA 1
ATOM 738 C C . THR A 1 98 ? 19.590 7.243 -32.727 1.00 91.00 98 THR A C 1
ATOM 740 O O . THR A 1 98 ? 19.857 7.387 -33.915 1.00 91.00 98 THR A O 1
ATOM 743 N N . SER A 1 99 ? 20.390 7.712 -31.763 1.00 87.44 99 SER A N 1
ATOM 744 C CA . SER A 1 99 ? 21.644 8.432 -32.023 1.00 87.44 99 SER A CA 1
ATOM 745 C C . SER A 1 99 ? 22.857 7.516 -32.249 1.00 87.44 99 SER A C 1
ATOM 747 O O . SER A 1 99 ? 23.979 8.011 -32.336 1.00 87.44 99 SER A O 1
ATOM 749 N N . GLY A 1 100 ? 22.666 6.193 -32.311 1.00 87.94 100 GLY A N 1
ATOM 750 C CA . GLY A 1 100 ? 23.735 5.214 -32.549 1.00 87.94 100 GLY A CA 1
ATOM 751 C C . GLY A 1 100 ? 24.511 4.776 -31.301 1.00 87.94 100 GLY A C 1
ATOM 752 O O . GLY A 1 100 ? 25.445 3.982 -31.409 1.00 87.94 100 GLY A O 1
ATOM 753 N N . THR A 1 101 ? 24.124 5.234 -30.106 1.00 87.56 101 THR A N 1
ATOM 754 C CA . THR A 1 101 ? 24.778 4.873 -28.839 1.00 87.56 101 THR A CA 1
ATOM 755 C C . THR A 1 101 ? 24.032 3.709 -28.182 1.00 87.56 101 THR A C 1
ATOM 757 O O . THR A 1 101 ? 23.292 3.870 -27.208 1.00 87.56 101 THR A O 1
ATOM 760 N N . SER A 1 102 ? 24.223 2.507 -28.729 1.00 86.69 102 SER A N 1
ATOM 761 C CA . SER A 1 102 ? 23.374 1.344 -28.437 1.00 86.69 102 SER A CA 1
ATOM 762 C C . SER A 1 102 ? 23.393 0.901 -26.970 1.00 86.69 102 SER A C 1
ATOM 764 O O . SER A 1 102 ? 22.341 0.659 -26.388 1.00 86.69 102 SER A O 1
ATOM 766 N N . TRP A 1 103 ? 24.566 0.808 -26.335 1.00 88.62 103 TRP A N 1
ATOM 767 C CA . TRP A 1 103 ? 24.672 0.222 -24.990 1.00 88.62 103 TRP A CA 1
ATOM 768 C C . TRP A 1 103 ? 24.028 1.078 -23.877 1.00 88.62 103 TRP A C 1
ATOM 770 O O . TRP A 1 103 ? 23.169 0.565 -23.154 1.00 88.62 103 TRP A O 1
ATOM 780 N N . PRO A 1 104 ? 24.328 2.388 -23.758 1.00 89.62 104 PRO A N 1
ATOM 781 C CA . PRO A 1 104 ? 23.643 3.271 -22.810 1.00 89.62 104 PRO A CA 1
ATOM 782 C C . PRO A 1 104 ? 22.145 3.427 -23.106 1.00 89.62 104 PRO A C 1
ATOM 784 O O . PRO A 1 104 ? 21.343 3.519 -22.176 1.00 89.62 104 PRO A O 1
ATOM 787 N N . GLY A 1 105 ? 21.755 3.418 -24.387 1.00 88.50 105 GLY A N 1
ATOM 788 C CA . GLY A 1 105 ? 20.354 3.498 -24.794 1.00 88.50 105 GLY A CA 1
ATOM 789 C C . GLY A 1 105 ? 19.531 2.298 -24.320 1.00 88.50 105 GLY A C 1
ATOM 790 O O . GLY A 1 105 ? 18.475 2.484 -23.713 1.00 88.50 105 GLY A O 1
ATOM 791 N N . VAL A 1 106 ? 20.046 1.073 -24.491 1.00 91.56 106 VAL A N 1
ATOM 792 C CA . VAL A 1 106 ? 19.411 -0.147 -23.958 1.00 91.56 106 VAL A CA 1
ATOM 793 C C . VAL A 1 106 ? 19.324 -0.103 -22.431 1.00 91.56 106 VAL A C 1
ATOM 795 O O . VAL A 1 106 ? 18.269 -0.403 -21.878 1.00 91.56 106 VAL A O 1
ATOM 798 N N . ALA A 1 107 ? 20.389 0.308 -21.737 1.00 92.25 107 ALA A N 1
ATOM 799 C CA . ALA A 1 107 ? 20.399 0.372 -20.274 1.00 92.25 107 ALA A CA 1
ATOM 800 C C . ALA A 1 107 ? 19.337 1.344 -19.718 1.00 92.25 107 ALA A C 1
ATOM 802 O O . ALA A 1 107 ? 18.611 1.015 -18.773 1.00 92.25 107 ALA A O 1
ATOM 803 N N . SER A 1 108 ? 19.191 2.521 -20.335 1.00 90.88 108 SER A N 1
ATOM 804 C CA . SER A 1 108 ? 18.149 3.483 -19.959 1.00 90.88 108 SER A CA 1
ATOM 805 C C . SER A 1 108 ? 16.752 2.956 -20.295 1.00 90.88 108 SER A C 1
AT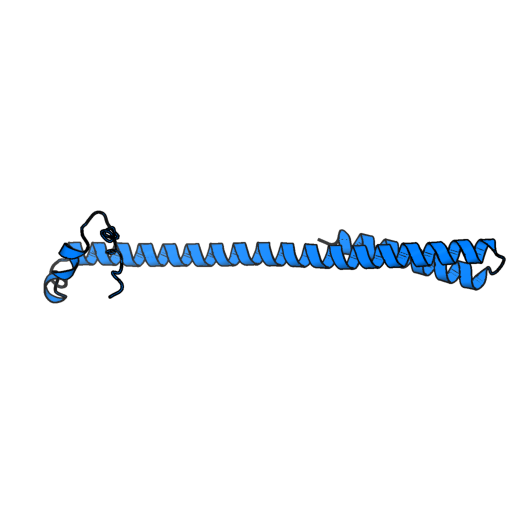OM 807 O O . SER A 1 108 ? 15.832 3.077 -19.495 1.00 90.88 108 SER A O 1
ATOM 809 N N . LEU A 1 109 ? 16.575 2.294 -21.438 1.00 91.62 109 LEU A N 1
ATOM 810 C CA . LEU A 1 109 ? 15.272 1.755 -21.823 1.00 91.62 109 LEU A CA 1
ATOM 811 C C . LEU A 1 109 ? 14.811 0.626 -20.884 1.00 91.62 109 LEU A C 1
ATOM 813 O O . LEU A 1 109 ? 13.670 0.628 -20.427 1.00 91.62 109 LEU A O 1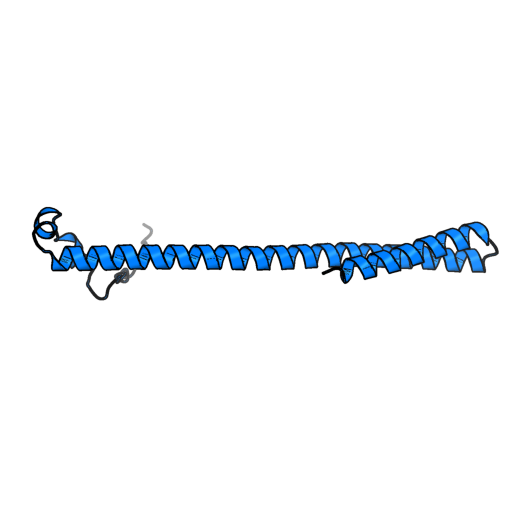
ATOM 817 N N . VAL A 1 110 ? 15.704 -0.310 -20.547 1.00 93.19 110 VAL A N 1
ATOM 818 C CA . VAL A 1 110 ? 15.408 -1.427 -19.633 1.00 93.19 110 VAL A CA 1
ATOM 819 C C . VAL A 1 110 ? 15.092 -0.926 -18.226 1.00 93.19 110 VAL A C 1
ATOM 821 O O . VAL A 1 110 ? 14.122 -1.383 -17.622 1.00 93.19 110 VAL A O 1
ATOM 824 N N . SER A 1 111 ? 15.869 0.029 -17.708 1.00 90.31 111 SER A N 1
ATOM 825 C CA . SER A 1 111 ? 15.606 0.606 -16.383 1.00 90.31 111 SER A CA 1
ATOM 826 C C . SER A 1 111 ? 14.285 1.382 -16.348 1.00 90.31 111 SER A C 1
ATOM 828 O O . SER A 1 111 ? 13.498 1.202 -15.416 1.00 90.31 111 SER A O 1
ATOM 830 N N . GLY A 1 112 ? 13.976 2.146 -17.399 1.00 90.56 112 GLY A N 1
ATOM 831 C CA . GLY A 1 112 ? 12.683 2.797 -17.572 1.00 90.56 112 GLY A CA 1
ATOM 832 C C . GLY A 1 112 ? 11.516 1.804 -17.586 1.00 90.56 112 GLY A C 1
ATOM 833 O O . GLY A 1 112 ? 10.562 1.975 -16.829 1.00 90.56 112 GLY A O 1
ATOM 834 N N . ILE A 1 113 ? 11.595 0.724 -18.367 1.00 92.75 113 ILE A N 1
ATOM 835 C CA . ILE A 1 113 ? 10.542 -0.308 -18.418 1.00 92.75 113 ILE A CA 1
ATOM 836 C C . ILE A 1 113 ? 10.372 -0.997 -17.057 1.00 92.75 113 ILE A C 1
ATOM 838 O O . ILE A 1 113 ? 9.244 -1.172 -16.596 1.00 92.75 113 ILE A O 1
ATOM 842 N N . ALA A 1 114 ? 11.468 -1.346 -16.380 1.00 93.31 114 ALA A N 1
ATOM 843 C CA . ALA A 1 114 ? 11.412 -1.957 -15.054 1.00 93.31 114 ALA A CA 1
ATOM 844 C C . ALA A 1 114 ? 10.706 -1.045 -14.035 1.00 93.31 114 ALA A C 1
ATOM 846 O O . ALA A 1 114 ? 9.861 -1.512 -13.269 1.00 93.31 114 ALA A O 1
ATOM 847 N N . LEU A 1 115 ? 10.990 0.261 -14.069 1.00 91.88 115 LEU A N 1
ATOM 848 C CA . LEU A 1 115 ? 10.319 1.257 -13.230 1.00 91.88 115 LEU A CA 1
ATOM 849 C C . LEU A 1 115 ? 8.834 1.422 -13.575 1.00 91.88 115 LEU A C 1
ATOM 851 O O . LEU A 1 115 ? 8.028 1.570 -12.659 1.00 91.88 115 LEU A O 1
ATOM 855 N N . ALA A 1 116 ? 8.445 1.350 -14.853 1.00 90.88 116 ALA A N 1
ATOM 856 C CA . ALA A 1 116 ? 7.031 1.371 -15.241 1.00 90.88 116 ALA A CA 1
ATOM 857 C C . ALA A 1 116 ? 6.283 0.166 -14.664 1.00 90.88 116 ALA A C 1
ATOM 859 O O . ALA A 1 116 ? 5.234 0.327 -14.041 1.00 90.88 116 ALA A O 1
ATOM 860 N N . VAL A 1 117 ? 6.841 -1.036 -14.827 1.00 92.62 117 VAL A N 1
ATOM 861 C CA . VAL A 1 117 ? 6.241 -2.269 -14.301 1.00 92.62 117 VAL A CA 1
ATOM 862 C C . VAL A 1 117 ? 6.141 -2.209 -12.778 1.00 92.62 117 VAL A C 1
ATOM 864 O O . VAL A 1 117 ? 5.081 -2.505 -12.227 1.00 92.62 117 VAL A O 1
ATOM 867 N N . ALA A 1 118 ? 7.198 -1.770 -12.092 1.00 90.88 118 ALA A N 1
ATOM 868 C CA . ALA A 1 118 ? 7.195 -1.605 -10.641 1.00 90.88 118 ALA A CA 1
ATOM 869 C C . ALA A 1 118 ? 6.170 -0.556 -10.174 1.00 90.88 118 ALA A C 1
ATOM 871 O O . ALA A 1 118 ? 5.412 -0.817 -9.240 1.00 90.88 118 ALA A O 1
ATOM 872 N N . GLY A 1 119 ? 6.089 0.596 -10.845 1.00 87.62 119 GLY A N 1
ATOM 873 C CA . GLY A 1 119 ? 5.139 1.661 -10.523 1.00 87.62 119 GLY A CA 1
ATOM 874 C C . GLY A 1 119 ? 3.685 1.217 -10.685 1.00 87.62 119 GLY A C 1
ATOM 875 O O . GLY A 1 119 ? 2.859 1.463 -9.803 1.00 87.62 119 GLY A O 1
ATOM 876 N N . ILE A 1 120 ? 3.380 0.484 -11.760 1.00 90.00 120 ILE A N 1
ATOM 877 C CA . ILE A 1 120 ? 2.058 -0.119 -11.990 1.00 90.00 120 ILE A CA 1
ATOM 878 C C . ILE A 1 120 ? 1.765 -1.169 -10.914 1.00 90.00 120 ILE A C 1
ATOM 880 O O . ILE A 1 120 ? 0.704 -1.130 -10.291 1.00 90.00 120 ILE A O 1
ATOM 884 N N . ALA A 1 121 ? 2.710 -2.071 -10.644 1.00 89.75 121 ALA A N 1
ATOM 885 C CA . ALA A 1 121 ? 2.539 -3.126 -9.652 1.00 89.75 121 ALA A CA 1
ATOM 886 C C . ALA A 1 121 ? 2.275 -2.563 -8.248 1.00 89.75 121 ALA A C 1
ATOM 888 O O . ALA A 1 121 ? 1.384 -3.054 -7.565 1.00 89.75 121 ALA A O 1
ATOM 889 N N . ILE A 1 122 ? 2.994 -1.516 -7.829 1.00 89.31 122 ILE A N 1
ATOM 890 C CA . ILE A 1 122 ? 2.788 -0.845 -6.535 1.00 89.31 122 ILE A CA 1
ATOM 891 C C . ILE A 1 122 ? 1.433 -0.131 -6.495 1.00 89.31 122 ILE A C 1
ATOM 893 O O . ILE A 1 122 ? 0.725 -0.244 -5.496 1.00 89.31 122 ILE A O 1
ATOM 897 N N . THR A 1 123 ? 1.035 0.545 -7.577 1.00 86.88 123 THR A N 1
ATOM 898 C CA . THR A 1 123 ? -0.263 1.243 -7.660 1.00 86.88 123 THR A CA 1
ATOM 899 C C . THR A 1 123 ? -1.442 0.285 -7.476 1.00 86.88 123 THR A C 1
ATOM 901 O O . THR A 1 123 ? -2.415 0.624 -6.803 1.00 86.88 123 THR A O 1
ATOM 904 N N . PHE A 1 124 ? -1.360 -0.920 -8.050 1.00 83.38 124 PHE A N 1
ATOM 905 C CA . PHE A 1 124 ? -2.425 -1.926 -7.981 1.00 83.38 124 PHE A CA 1
ATOM 906 C C . PHE A 1 124 ? -2.251 -2.951 -6.854 1.00 83.38 124 PHE A C 1
ATOM 908 O O . PHE A 1 124 ? -3.095 -3.839 -6.703 1.00 83.38 124 PHE A O 1
ATOM 915 N N . ARG A 1 125 ? -1.197 -2.833 -6.039 1.00 79.00 125 ARG A N 1
ATOM 916 C CA . ARG A 1 125 ? -0.990 -3.701 -4.879 1.00 79.00 125 ARG A CA 1
ATOM 917 C C . ARG A 1 125 ? -2.034 -3.361 -3.814 1.00 79.00 125 ARG A C 1
ATOM 919 O O . ARG A 1 125 ? -2.001 -2.274 -3.236 1.00 79.00 125 ARG A O 1
ATOM 926 N N . ARG A 1 126 ? -2.980 -4.287 -3.632 1.00 60.03 126 ARG A N 1
ATOM 927 C CA . ARG A 1 126 ? -4.009 -4.243 -2.586 1.00 60.03 126 ARG A CA 1
ATOM 928 C C . ARG A 1 126 ? -3.398 -4.439 -1.206 1.00 60.03 126 ARG A C 1
ATOM 930 O O . ARG A 1 126 ? -2.478 -5.281 -1.095 1.00 60.03 126 ARG A O 1
#

Foldseek 3Di:
DDDDPDDPDDDQPDPDVDGPVVVVPDDPVNCVPDPPSVVVVVVVVVVVVVVVVVVVVVVVVVVVVVVVVVQLVVLLVQLVVLLVQLVVLLVQLVVCCVVVNNPSSVVSNVSSVVSNVVSVCSNPPD

Radius o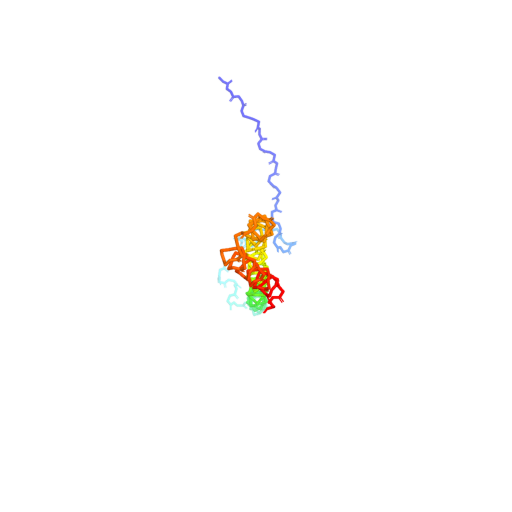f gyration: 33.74 Å; chains: 1; bounding box: 62×58×83 Å